Protein AF-A0AAV6X2R1-F1 (afdb_monomer)

Foldseek 3Di:
DPDLVLLLQLLVLLLVVVPPPDPDDDPPPPAFPQQVSLVPTPHNPSSNCQLVVDPCSVVVRHDPLSSSLSSLVSSLVVLCCCLVPVLVVVLVVCVVVVHDPLLNVLSVVLNVLSVVLNVLSVVLNVLSVDPCVPCNSVSSVVSSVSSVVSVVSNVVVPDD

Mean predicted aligned error: 9.94 Å

Structure (mmCIF, N/CA/C/O backbone):
data_AF-A0AAV6X2R1-F1
#
_entry.id   AF-A0AAV6X2R1-F1
#
loop_
_atom_site.group_PDB
_atom_site.id
_atom_si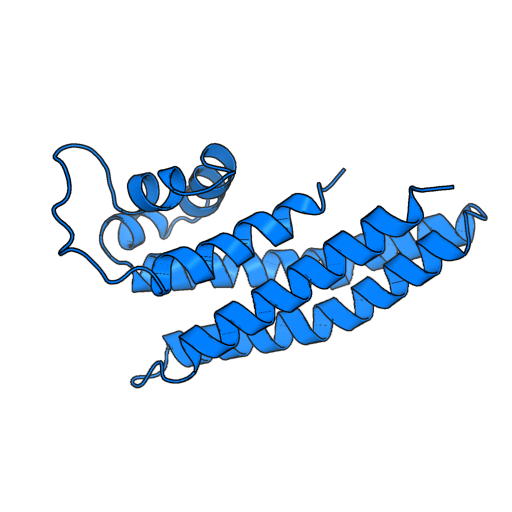te.type_symbol
_atom_site.label_atom_id
_atom_site.label_alt_id
_atom_site.label_comp_id
_atom_site.label_asym_id
_atom_site.label_entity_id
_atom_site.label_seq_id
_atom_site.pdbx_PDB_ins_code
_atom_site.Cartn_x
_atom_site.Cartn_y
_atom_site.Cartn_z
_atom_site.occupancy
_atom_site.B_iso_or_equiv
_atom_site.auth_seq_id
_atom_site.auth_comp_id
_atom_site.auth_asym_id
_atom_site.auth_atom_id
_atom_site.pdbx_PDB_model_num
ATOM 1 N N . MET A 1 1 ? -17.728 4.607 0.182 1.00 31.41 1 MET A N 1
ATOM 2 C CA . MET A 1 1 ? -17.369 3.254 0.659 1.00 31.41 1 MET A CA 1
ATOM 3 C C . MET A 1 1 ? -16.035 2.889 0.038 1.00 31.41 1 MET A C 1
ATOM 5 O O . MET A 1 1 ? -15.993 2.703 -1.172 1.00 31.41 1 MET A O 1
ATOM 9 N N . ILE A 1 2 ? -14.949 2.862 0.817 1.00 38.41 2 ILE A N 1
ATOM 10 C CA . ILE A 1 2 ? -13.686 2.284 0.337 1.00 38.41 2 ILE A CA 1
ATOM 11 C C . ILE A 1 2 ? -13.856 0.768 0.404 1.00 38.41 2 ILE A C 1
ATOM 13 O O . ILE A 1 2 ? -14.244 0.221 1.434 1.00 38.41 2 ILE A O 1
ATOM 17 N N . ASN A 1 3 ? -13.649 0.102 -0.725 1.00 41.62 3 ASN A N 1
ATOM 18 C CA . ASN A 1 3 ? -13.790 -1.340 -0.828 1.00 41.62 3 ASN A CA 1
ATOM 19 C C . ASN A 1 3 ? -12.540 -1.970 -0.195 1.00 41.62 3 ASN A C 1
ATOM 21 O O . ASN A 1 3 ? -11.460 -1.808 -0.741 1.00 41.62 3 ASN A O 1
ATOM 25 N N . PHE A 1 4 ? -12.632 -2.647 0.953 1.00 43.91 4 PHE A N 1
ATOM 26 C CA . PHE A 1 4 ? -11.457 -3.255 1.612 1.00 43.91 4 PHE A CA 1
ATOM 27 C C . PHE A 1 4 ? -10.722 -4.281 0.721 1.00 43.91 4 PHE A C 1
ATOM 29 O O . PHE A 1 4 ? -9.537 -4.530 0.929 1.00 43.91 4 PHE A O 1
ATOM 36 N N . GLY A 1 5 ? -11.369 -4.789 -0.338 1.00 41.75 5 GLY A N 1
ATOM 37 C CA . GLY A 1 5 ? -10.709 -5.555 -1.403 1.00 41.75 5 GLY A CA 1
ATOM 38 C C . GLY A 1 5 ? -9.655 -4.770 -2.205 1.00 41.75 5 GLY A C 1
ATOM 39 O O . GLY A 1 5 ? -8.853 -5.371 -2.902 1.00 41.75 5 GLY A O 1
ATOM 40 N N . PHE A 1 6 ? -9.608 -3.444 -2.082 1.00 51.34 6 PHE A N 1
ATOM 41 C CA . PHE A 1 6 ? -8.692 -2.533 -2.778 1.00 51.34 6 PHE A CA 1
ATOM 42 C C . PHE A 1 6 ? -7.239 -2.650 -2.303 1.00 51.34 6 PHE A C 1
ATOM 44 O O . PHE A 1 6 ? -6.316 -2.693 -3.110 1.00 51.34 6 PHE A O 1
ATOM 51 N N . VAL A 1 7 ? -7.037 -2.742 -0.985 1.00 47.81 7 VAL A N 1
ATOM 52 C CA . VAL A 1 7 ? -5.705 -2.911 -0.379 1.00 47.81 7 VAL A CA 1
ATOM 53 C C . VAL A 1 7 ? -5.182 -4.326 -0.641 1.00 47.81 7 VAL A C 1
ATOM 55 O O . VAL A 1 7 ? -3.999 -4.508 -0.901 1.00 47.81 7 VAL A O 1
ATOM 58 N N . GLN A 1 8 ? -6.084 -5.312 -0.668 1.00 48.59 8 GLN A N 1
ATOM 59 C CA . GLN A 1 8 ? -5.784 -6.694 -1.046 1.00 48.59 8 GLN A CA 1
ATOM 60 C C . GLN A 1 8 ? -5.195 -6.782 -2.456 1.00 48.59 8 GLN A C 1
ATOM 62 O O . GLN A 1 8 ? -4.139 -7.374 -2.644 1.00 48.59 8 GLN A O 1
ATOM 67 N N . LEU A 1 9 ? -5.866 -6.137 -3.414 1.00 51.41 9 LEU A N 1
ATOM 68 C CA . LEU A 1 9 ? -5.556 -6.177 -4.841 1.00 51.41 9 LEU A CA 1
ATOM 69 C C . LEU A 1 9 ? -4.201 -5.545 -5.178 1.00 51.41 9 LEU A C 1
ATOM 71 O O . LEU A 1 9 ? -3.475 -6.065 -6.023 1.00 51.41 9 LEU A O 1
ATOM 75 N N . LEU A 1 10 ? -3.856 -4.436 -4.512 1.00 53.41 10 LEU A N 1
ATOM 76 C CA . LEU A 1 10 ? -2.555 -3.780 -4.685 1.00 53.41 10 LEU A CA 1
ATOM 77 C C . LEU A 1 10 ? -1.409 -4.657 -4.199 1.00 53.41 10 LEU A C 1
ATOM 79 O O . LEU A 1 10 ? -0.350 -4.674 -4.814 1.00 53.41 10 LEU A O 1
ATOM 83 N N . ILE A 1 11 ? -1.612 -5.385 -3.106 1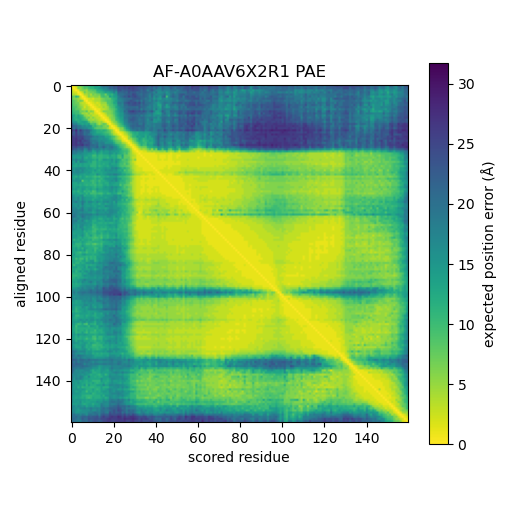.00 52.56 11 ILE A N 1
ATOM 84 C CA . ILE A 1 11 ? -0.523 -6.083 -2.435 1.00 52.56 11 ILE A CA 1
ATOM 85 C C . ILE A 1 11 ? -0.277 -7.467 -3.053 1.00 52.56 11 ILE A C 1
ATOM 87 O O . ILE A 1 11 ? 0.872 -7.795 -3.337 1.00 52.56 11 ILE A O 1
ATOM 91 N N . THR A 1 12 ? -1.330 -8.230 -3.374 1.00 53.53 12 THR A N 1
ATOM 92 C CA . THR A 1 12 ? -1.211 -9.496 -4.134 1.00 53.53 12 THR A CA 1
ATOM 93 C C . THR A 1 12 ? -0.509 -9.290 -5.477 1.00 53.53 12 THR A C 1
ATOM 95 O O . THR A 1 12 ? 0.170 -10.169 -6.003 1.00 53.53 12 THR A O 1
ATOM 98 N N . PHE A 1 13 ? -0.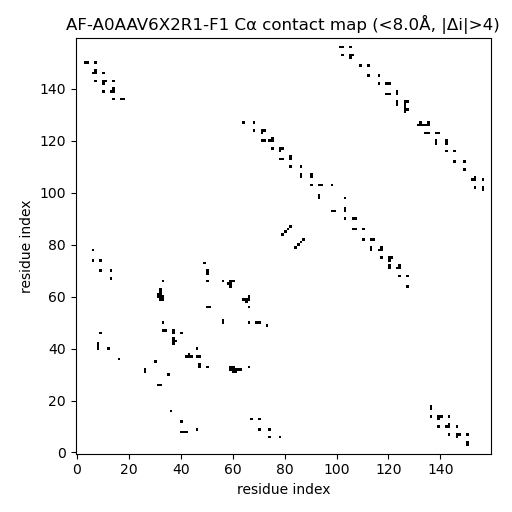662 -8.099 -6.051 1.00 50.69 13 PHE A N 1
ATOM 99 C CA . PHE A 1 13 ? -0.116 -7.767 -7.352 1.00 50.69 13 PHE A CA 1
ATOM 100 C C . PHE A 1 13 ? 1.394 -7.528 -7.355 1.00 50.69 13 PHE A C 1
ATOM 102 O O . PHE A 1 13 ? 2.080 -7.948 -8.295 1.00 50.69 13 PHE A O 1
ATOM 109 N N . ILE A 1 14 ? 1.927 -6.864 -6.327 1.00 53.69 14 ILE A N 1
ATOM 110 C CA . ILE A 1 14 ? 3.355 -6.548 -6.320 1.00 53.69 14 ILE A CA 1
ATOM 111 C C . ILE A 1 14 ? 4.179 -7.796 -5.977 1.00 53.69 14 ILE A C 1
ATOM 113 O O . ILE A 1 14 ? 5.211 -8.031 -6.598 1.00 53.69 14 ILE A O 1
ATOM 117 N N . SER A 1 15 ? 3.652 -8.700 -5.147 1.00 45.91 15 SER A N 1
ATOM 118 C CA . SER A 1 15 ? 4.232 -10.037 -4.982 1.00 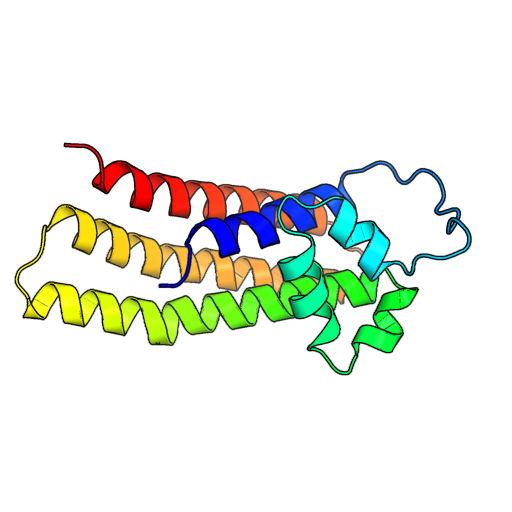45.91 15 SER A CA 1
ATOM 119 C C . SER A 1 15 ? 4.232 -10.833 -6.298 1.00 45.91 15 SER A C 1
ATOM 121 O O . SER A 1 15 ? 5.260 -11.377 -6.696 1.00 45.91 15 SER A O 1
ATOM 123 N N . LEU A 1 16 ? 3.123 -10.870 -7.052 1.00 44.06 16 LEU A N 1
ATOM 124 C CA . LEU A 1 16 ? 3.062 -11.658 -8.297 1.00 44.06 16 LEU A CA 1
ATOM 125 C C . LEU A 1 16 ? 3.978 -11.141 -9.418 1.00 44.06 16 LEU A C 1
ATOM 127 O O . LEU A 1 16 ? 4.470 -11.934 -10.223 1.00 44.06 16 LEU A O 1
ATOM 131 N N . SER A 1 17 ? 4.199 -9.828 -9.497 1.00 47.38 17 SER A N 1
ATOM 132 C CA . SER A 1 17 ? 5.019 -9.216 -10.554 1.00 47.38 17 SER A CA 1
ATOM 133 C C . SER A 1 17 ? 6.527 -9.415 -10.352 1.00 47.38 17 SER A C 1
ATOM 135 O O . SER A 1 17 ? 7.270 -9.384 -11.335 1.00 47.38 17 SER A O 1
ATOM 137 N N . TYR A 1 18 ? 6.965 -9.710 -9.125 1.00 46.16 18 TYR A N 1
ATOM 138 C CA . TYR A 1 18 ? 8.355 -10.045 -8.801 1.00 46.16 18 TYR A CA 1
ATOM 139 C C . TYR A 1 18 ? 8.639 -11.556 -8.766 1.00 46.16 18 TYR A C 1
ATOM 141 O O . TYR A 1 18 ? 9.727 -11.978 -9.156 1.00 46.16 18 TYR A O 1
ATOM 149 N N . PHE A 1 19 ? 7.654 -12.384 -8.395 1.00 40.25 19 PHE A N 1
ATOM 150 C CA . PHE A 1 19 ? 7.823 -13.841 -8.267 1.00 40.25 19 PHE A CA 1
ATOM 151 C C . PHE A 1 19 ? 7.672 -14.644 -9.570 1.00 40.25 19 PHE A C 1
ATOM 153 O O . PHE A 1 19 ? 7.959 -15.846 -9.589 1.00 40.25 19 PHE A O 1
ATOM 160 N N . LEU A 1 20 ? 7.238 -14.034 -10.677 1.00 35.38 20 LEU A N 1
ATOM 161 C CA . LEU A 1 20 ? 7.236 -14.725 -11.966 1.00 35.38 20 LEU A CA 1
ATOM 162 C C . LEU A 1 20 ? 8.672 -14.791 -12.519 1.00 35.38 20 LEU A C 1
ATOM 164 O O . LEU A 1 20 ? 9.266 -13.738 -12.766 1.00 35.38 20 LEU A O 1
ATOM 168 N N . PRO A 1 21 ? 9.238 -15.994 -12.783 1.00 33.88 21 PRO A N 1
ATOM 169 C CA . PRO A 1 21 ? 10.505 -16.109 -13.494 1.00 33.88 21 PRO A CA 1
ATOM 170 C C . PRO A 1 21 ? 10.330 -15.391 -14.825 1.00 33.88 21 PRO A C 1
ATOM 172 O O . PRO A 1 21 ? 9.498 -15.778 -15.651 1.00 33.88 21 PRO A O 1
ATOM 175 N N . SER A 1 22 ? 11.059 -14.293 -14.999 1.00 37.81 22 SER A N 1
ATOM 176 C CA . SER A 1 22 ? 10.894 -13.421 -16.148 1.00 37.81 22 SER A CA 1
ATOM 177 C C . SER A 1 22 ? 11.280 -14.224 -17.385 1.00 37.81 22 SER A C 1
ATOM 179 O O . SER A 1 22 ? 12.458 -14.391 -17.701 1.00 37.81 22 SER A O 1
ATOM 181 N N . LYS A 1 23 ? 10.283 -14.718 -18.128 1.00 40.56 23 LYS A N 1
ATOM 182 C CA . LYS A 1 23 ? 10.481 -14.888 -19.565 1.00 40.56 23 LYS A CA 1
ATOM 183 C C . LYS A 1 23 ? 10.997 -13.534 -20.060 1.00 40.56 23 LYS A C 1
ATOM 185 O O . LYS A 1 23 ? 10.434 -12.516 -19.645 1.00 40.56 23 LYS A O 1
ATOM 190 N N . PRO A 1 24 ? 12.076 -13.494 -20.859 1.00 43.44 24 PRO A N 1
ATOM 191 C CA . PRO A 1 24 ? 12.623 -12.236 -21.339 1.00 43.44 24 PRO A CA 1
ATOM 192 C C . PRO A 1 24 ? 11.484 -11.407 -21.925 1.00 43.44 24 PRO A C 1
ATOM 194 O O . PRO A 1 24 ? 10.710 -11.899 -22.749 1.00 43.44 24 PRO A O 1
ATOM 197 N N . PHE A 1 25 ? 11.350 -10.183 -21.416 1.00 49.69 25 PHE A N 1
ATOM 198 C CA . PHE A 1 25 ? 10.350 -9.228 -21.858 1.00 49.69 25 PHE A CA 1
ATOM 199 C C . PHE A 1 25 ? 10.572 -8.967 -23.345 1.00 49.69 25 PHE A C 1
ATOM 201 O O . PHE A 1 25 ? 11.487 -8.249 -23.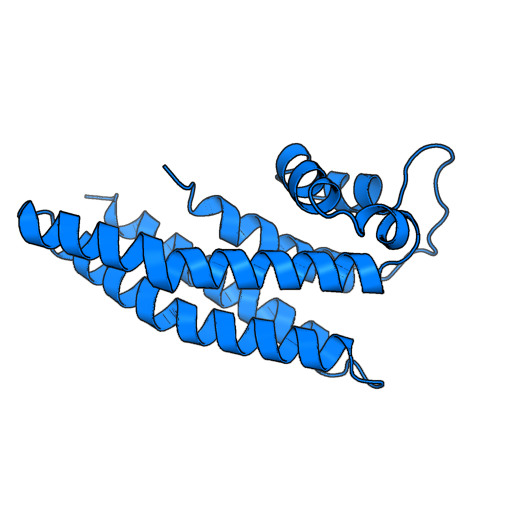742 1.00 49.69 25 PHE A O 1
ATOM 208 N N . ILE A 1 26 ? 9.739 -9.587 -24.172 1.00 45.41 26 ILE A N 1
ATOM 209 C CA . ILE A 1 26 ? 9.525 -9.142 -25.537 1.00 45.41 26 ILE A CA 1
ATOM 210 C C . ILE A 1 26 ? 8.261 -8.305 -25.446 1.00 45.41 26 ILE A C 1
ATOM 212 O O . ILE A 1 26 ? 7.164 -8.861 -25.369 1.00 45.41 26 ILE A O 1
ATOM 216 N N . ALA A 1 27 ? 8.424 -6.979 -25.396 1.00 49.22 27 ALA A N 1
ATOM 217 C CA . ALA A 1 27 ? 7.331 -6.056 -25.669 1.00 49.22 27 ALA A CA 1
ATOM 218 C C . ALA A 1 27 ? 6.620 -6.552 -26.932 1.00 49.22 27 ALA A C 1
ATOM 220 O O . ALA A 1 27 ? 7.179 -6.533 -28.031 1.00 49.22 27 ALA A O 1
ATOM 221 N N . THR A 1 28 ? 5.403 -7.062 -26.769 1.00 51.38 28 THR A N 1
ATOM 222 C CA . THR A 1 28 ? 4.519 -7.288 -27.905 1.00 51.38 28 THR A CA 1
ATOM 223 C C . THR A 1 28 ? 4.227 -5.901 -28.458 1.00 51.38 28 THR A C 1
ATOM 225 O O . THR A 1 28 ? 3.874 -5.006 -27.694 1.00 51.38 28 THR A O 1
ATOM 228 N N . GLN A 1 29 ? 4.483 -5.688 -29.752 1.00 45.84 29 GLN A N 1
ATOM 229 C CA . GLN A 1 29 ? 4.267 -4.405 -30.425 1.00 45.84 29 GLN A CA 1
ATOM 230 C C . GLN A 1 29 ? 2.886 -3.838 -30.043 1.00 45.84 29 GLN A C 1
ATOM 232 O O . GLN A 1 29 ? 1.873 -4.325 -30.536 1.00 45.84 29 GLN A O 1
ATOM 237 N N . GLY A 1 30 ? 2.847 -2.841 -29.152 1.00 58.66 30 GLY A N 1
ATOM 238 C CA . GLY A 1 30 ? 1.620 -2.122 -28.801 1.00 58.66 30 GLY A CA 1
ATOM 239 C C . GLY A 1 30 ? 1.468 -1.714 -27.335 1.00 58.66 30 GLY A C 1
ATOM 240 O O . GLY A 1 30 ? 1.035 -0.592 -27.091 1.00 58.66 30 GLY A O 1
ATOM 241 N N . ASP A 1 31 ? 1.849 -2.559 -26.372 1.00 71.81 31 ASP A N 1
ATOM 242 C CA . ASP A 1 31 ? 1.552 -2.305 -24.952 1.00 71.81 31 ASP A CA 1
ATOM 243 C C . ASP A 1 31 ? 2.797 -1.850 -24.173 1.00 71.81 31 ASP A C 1
ATOM 245 O O . ASP A 1 31 ? 3.854 -2.480 -24.246 1.00 71.81 31 ASP A O 1
ATOM 249 N N . ASP A 1 32 ? 2.671 -0.767 -23.397 1.00 88.62 32 ASP A N 1
ATOM 250 C CA . ASP A 1 32 ? 3.715 -0.363 -22.452 1.00 88.62 32 ASP A CA 1
ATOM 251 C C . ASP A 1 32 ? 3.734 -1.256 -21.196 1.00 88.62 32 ASP A C 1
ATOM 253 O O . ASP A 1 32 ? 2.810 -2.038 -20.938 1.00 88.62 32 ASP A O 1
ATOM 257 N N . LEU A 1 33 ? 4.819 -1.172 -20.416 1.00 88.56 33 LEU A N 1
ATOM 258 C CA . LEU A 1 33 ? 5.029 -2.037 -19.252 1.00 88.56 33 LEU A CA 1
ATOM 259 C C . LEU A 1 33 ? 3.881 -1.936 -18.239 1.00 88.56 33 LEU A C 1
ATOM 261 O O . LEU A 1 33 ? 3.459 -2.955 -17.701 1.00 88.56 33 LEU A O 1
ATOM 265 N N . ILE A 1 34 ? 3.350 -0.731 -18.017 1.00 89.75 34 ILE A N 1
ATOM 266 C CA . ILE A 1 34 ? 2.248 -0.480 -17.080 1.00 89.75 34 ILE A CA 1
ATOM 267 C C . ILE A 1 34 ? 1.007 -1.247 -17.528 1.00 89.75 34 ILE A C 1
ATOM 269 O O . ILE A 1 34 ? 0.421 -1.994 -16.746 1.00 89.75 34 ILE A O 1
ATOM 273 N N . THR A 1 35 ? 0.637 -1.109 -18.801 1.00 91.88 35 THR A N 1
ATOM 274 C CA . THR A 1 35 ? -0.514 -1.803 -19.386 1.00 91.88 35 THR A CA 1
ATOM 275 C C . THR A 1 35 ? -0.365 -3.316 -19.257 1.00 91.88 35 THR A C 1
ATOM 277 O O . THR A 1 35 ? -1.306 -3.999 -18.849 1.00 91.88 35 THR A O 1
ATOM 280 N N . HIS A 1 36 ? 0.821 -3.846 -19.563 1.00 87.69 36 HIS A N 1
ATOM 281 C CA . HIS A 1 36 ? 1.099 -5.275 -19.458 1.00 87.69 36 HIS A CA 1
ATOM 282 C C . HIS A 1 36 ? 0.973 -5.782 -18.018 1.00 87.69 36 HIS A C 1
ATOM 284 O O . HIS A 1 36 ? 0.292 -6.775 -17.761 1.00 87.69 36 HIS A O 1
ATOM 290 N N . VAL A 1 37 ? 1.603 -5.086 -17.074 1.00 87.06 37 VAL A N 1
ATOM 291 C CA . VAL A 1 37 ? 1.599 -5.445 -15.655 1.00 87.06 37 VAL A CA 1
ATOM 292 C C . VAL A 1 37 ? 0.161 -5.368 -15.128 1.00 87.06 37 VAL A C 1
ATOM 294 O O . VAL A 1 37 ? -0.350 -6.364 -14.621 1.00 87.06 37 VAL A O 1
ATOM 297 N N . CYS A 1 38 ? -0.572 -4.283 -15.389 1.00 87.69 38 CYS A N 1
ATOM 298 C CA . CYS A 1 38 ? -1.960 -4.138 -14.945 1.00 87.69 38 CYS A CA 1
ATOM 299 C C . CYS A 1 38 ? -2.932 -5.162 -15.556 1.00 87.69 38 CYS A C 1
ATOM 301 O O . CYS A 1 38 ? -3.900 -5.536 -14.893 1.00 87.69 38 CYS A O 1
ATOM 303 N N . LYS A 1 39 ? -2.715 -5.649 -16.789 1.00 90.06 39 LYS A N 1
ATOM 304 C CA . LYS A 1 39 ? -3.566 -6.698 -17.400 1.00 90.06 39 LYS A CA 1
ATOM 305 C C . LYS A 1 39 ? -3.497 -8.031 -16.653 1.00 90.06 39 LYS A C 1
ATOM 307 O O . LYS A 1 39 ? -4.432 -8.818 -16.745 1.00 90.06 39 LYS A O 1
ATOM 312 N N . ASN A 1 40 ? -2.420 -8.266 -15.906 1.00 83.69 40 ASN A N 1
ATOM 313 C CA . ASN A 1 40 ? -2.236 -9.458 -15.082 1.00 83.69 40 ASN A CA 1
ATOM 314 C C . ASN A 1 40 ? -2.765 -9.272 -13.644 1.00 83.69 40 ASN A C 1
ATOM 316 O O . ASN A 1 40 ? -2.397 -10.030 -12.751 1.00 83.69 40 ASN A O 1
ATOM 320 N N . THR A 1 41 ? -3.624 -8.271 -13.411 1.00 73.56 41 THR A N 1
ATOM 321 C CA . THR A 1 41 ? -4.308 -8.047 -12.125 1.00 73.56 41 THR A CA 1
ATOM 322 C C . THR A 1 41 ? -5.775 -8.415 -12.186 1.00 73.56 41 THR A C 1
ATOM 324 O O . THR A 1 41 ? -6.404 -8.332 -13.238 1.00 73.56 41 THR A O 1
ATOM 327 N N . GLU A 1 42 ? -6.368 -8.676 -11.021 1.00 80.56 42 GLU A N 1
ATOM 328 C CA . GLU A 1 42 ? -7.828 -8.747 -10.876 1.00 80.56 42 GLU A CA 1
ATOM 329 C C . GLU A 1 42 ? -8.511 -7.364 -11.019 1.00 80.56 42 GLU A C 1
ATOM 331 O O . GLU A 1 42 ? -9.735 -7.266 -10.992 1.00 80.56 42 GLU A O 1
ATOM 336 N N . GLY A 1 43 ? -7.743 -6.278 -11.183 1.00 77.94 43 GLY A N 1
ATOM 337 C CA . GLY A 1 43 ? -8.213 -4.896 -11.115 1.00 77.94 43 GLY A CA 1
ATOM 338 C C . GLY A 1 43 ? -7.534 -3.992 -12.138 1.00 77.94 43 GLY A C 1
ATOM 339 O O . GLY A 1 43 ? -6.960 -2.974 -11.758 1.00 77.94 43 GLY A O 1
ATOM 340 N N . PHE A 1 44 ? -7.619 -4.345 -13.428 1.00 86.25 44 PHE A N 1
ATOM 341 C CA . PHE A 1 44 ? -6.929 -3.632 -14.514 1.00 86.25 44 PHE A CA 1
ATOM 342 C C . PHE A 1 44 ? -7.142 -2.115 -14.474 1.00 86.25 44 PHE A C 1
ATOM 344 O O . PHE A 1 44 ? -6.169 -1.373 -14.398 1.00 86.25 44 PHE A O 1
ATOM 351 N N . VAL A 1 45 ? -8.404 -1.663 -14.498 1.00 89.25 45 VAL A N 1
ATOM 352 C CA . VAL A 1 45 ? -8.755 -0.229 -14.531 1.00 89.25 45 VAL A CA 1
ATOM 353 C C . VAL A 1 45 ? -8.146 0.490 -13.338 1.00 89.25 45 VAL A C 1
ATOM 355 O O . VAL A 1 45 ? -7.518 1.532 -13.477 1.00 89.25 45 VAL A O 1
ATOM 358 N N . PHE A 1 46 ? -8.271 -0.119 -12.164 1.00 82.06 46 PHE A N 1
ATOM 359 C CA . PHE A 1 46 ? -7.768 0.457 -10.937 1.00 82.06 46 PHE A CA 1
ATOM 360 C C . PHE A 1 46 ? -6.233 0.547 -10.919 1.00 82.06 46 PHE A C 1
ATOM 362 O O . PHE A 1 46 ? -5.694 1.613 -10.622 1.00 82.06 46 PHE A O 1
ATOM 369 N N . CYS A 1 47 ? -5.528 -0.531 -11.271 1.00 86.25 47 CYS A N 1
ATOM 370 C CA . CYS A 1 47 ? -4.070 -0.532 -11.395 1.00 86.25 47 CYS A CA 1
ATOM 371 C C . CYS A 1 47 ? -3.604 0.540 -12.384 1.00 86.25 47 CYS A C 1
ATOM 373 O O . CYS A 1 47 ? -2.743 1.361 -12.069 1.00 86.25 47 CYS A O 1
ATOM 375 N N . HIS A 1 48 ? -4.226 0.559 -13.561 1.00 91.56 48 HIS A N 1
ATOM 376 C CA . HIS A 1 48 ? -3.882 1.459 -14.645 1.00 91.56 48 HIS A CA 1
ATOM 377 C C . HIS A 1 48 ? -4.060 2.920 -14.209 1.00 91.56 48 HIS A C 1
ATOM 379 O O . HIS A 1 48 ? -3.094 3.682 -14.196 1.00 91.56 48 HIS A O 1
ATOM 385 N N . ASP A 1 49 ? -5.250 3.301 -13.745 1.00 90.88 49 ASP A N 1
ATOM 386 C CA . ASP A 1 49 ? -5.547 4.677 -13.331 1.00 90.88 49 ASP A CA 1
ATOM 387 C C . ASP A 1 49 ? -4.691 5.118 -12.135 1.00 90.88 49 ASP A C 1
ATOM 389 O O . ASP A 1 49 ? -4.207 6.253 -12.077 1.00 90.88 49 ASP A O 1
ATOM 393 N N . THR A 1 50 ? -4.431 4.201 -11.200 1.00 86.75 50 THR A N 1
ATOM 394 C CA . THR A 1 50 ? -3.565 4.466 -10.047 1.00 86.75 50 THR A CA 1
ATOM 395 C C . THR A 1 50 ? -2.159 4.825 -10.491 1.00 86.75 50 THR A C 1
ATOM 397 O O . THR A 1 50 ? -1.632 5.835 -10.025 1.00 86.75 50 THR A O 1
ATOM 400 N N . ILE A 1 51 ? -1.559 4.068 -11.411 1.00 90.12 51 ILE A N 1
ATOM 401 C CA . ILE A 1 51 ? -0.206 4.353 -11.895 1.00 90.12 51 ILE A CA 1
ATOM 402 C C . ILE A 1 51 ? -0.186 5.613 -12.770 1.00 90.12 51 ILE A C 1
ATOM 404 O O . ILE A 1 51 ? 0.625 6.501 -12.512 1.00 90.12 51 ILE A O 1
ATOM 408 N N . TYR A 1 52 ? -1.099 5.754 -13.739 1.00 92.12 52 TYR A N 1
ATOM 409 C CA . TYR A 1 52 ? -1.116 6.911 -14.651 1.00 92.12 52 TYR A CA 1
ATOM 410 C C . TYR A 1 52 ? -1.533 8.234 -14.000 1.00 92.12 52 TYR A C 1
ATOM 412 O O . TYR A 1 52 ? -1.269 9.290 -14.571 1.00 92.12 52 TYR A O 1
ATOM 420 N N . SER A 1 53 ? -2.137 8.210 -12.808 1.00 91.31 53 SER A N 1
ATOM 421 C CA . SER A 1 53 ? -2.377 9.434 -12.029 1.00 91.31 53 SER A CA 1
ATOM 422 C C . SER A 1 53 ? -1.092 10.080 -11.492 1.00 91.31 53 SER A C 1
ATOM 424 O O . SER A 1 53 ? -1.121 11.228 -11.054 1.00 91.31 53 SER A O 1
ATOM 426 N N . ASP A 1 54 ? 0.037 9.366 -11.499 1.00 87.94 54 ASP A N 1
ATOM 427 C CA . ASP A 1 54 ? 1.342 9.927 -11.156 1.00 87.94 54 ASP A CA 1
ATOM 428 C C . ASP A 1 54 ? 2.012 10.536 -12.392 1.00 87.94 54 ASP A C 1
ATOM 430 O O . ASP A 1 54 ? 2.142 9.897 -13.438 1.00 87.94 54 ASP A O 1
ATOM 434 N N . THR A 1 55 ? 2.517 11.760 -12.266 1.00 90.62 55 THR A N 1
ATOM 435 C CA . THR A 1 55 ? 3.210 12.449 -13.365 1.00 90.62 55 THR A CA 1
ATOM 436 C C . THR A 1 55 ? 4.490 11.731 -13.802 1.00 90.62 55 THR A C 1
ATOM 438 O O . THR A 1 55 ? 4.935 11.902 -14.938 1.00 90.62 55 THR A O 1
ATOM 441 N N . ARG A 1 56 ? 5.064 10.877 -12.944 1.00 88.62 56 ARG A N 1
ATOM 442 C CA . ARG A 1 56 ? 6.243 10.049 -13.238 1.00 88.62 56 ARG A CA 1
ATOM 443 C C . ARG A 1 56 ? 5.919 8.788 -14.040 1.00 88.62 56 ARG A C 1
ATOM 445 O O . ARG A 1 56 ? 6.849 8.106 -14.465 1.00 88.62 56 ARG A O 1
ATOM 452 N N . ALA A 1 57 ? 4.644 8.494 -14.318 1.00 89.06 57 ALA A N 1
ATOM 453 C CA . ALA A 1 57 ? 4.235 7.298 -15.060 1.00 89.06 57 ALA A CA 1
ATOM 454 C C . ALA A 1 57 ? 4.916 7.167 -16.429 1.00 89.06 57 ALA A C 1
ATOM 456 O O . ALA A 1 57 ? 5.109 6.057 -16.912 1.00 89.06 57 ALA A O 1
ATOM 457 N N . ILE A 1 58 ? 5.334 8.279 -17.045 1.00 89.50 58 ILE A N 1
ATOM 458 C CA . ILE A 1 58 ? 6.099 8.259 -18.297 1.00 89.50 58 ILE A CA 1
ATOM 459 C C . ILE A 1 58 ? 7.405 7.455 -18.191 1.00 89.50 58 ILE A C 1
ATOM 461 O O . ILE A 1 58 ? 7.751 6.751 -19.135 1.00 89.50 58 ILE A O 1
ATOM 465 N N . TYR A 1 59 ? 8.085 7.499 -17.042 1.00 86.25 59 TYR A N 1
ATOM 466 C CA . TYR A 1 59 ? 9.339 6.778 -16.805 1.00 86.25 59 TYR A CA 1
ATOM 467 C C . TYR A 1 59 ? 9.098 5.291 -16.498 1.00 86.25 59 TYR A C 1
ATOM 469 O O . TYR A 1 59 ? 9.869 4.429 -16.912 1.00 86.25 59 TYR A O 1
ATOM 477 N N . ALA A 1 60 ? 7.976 4.974 -15.847 1.00 83.50 60 ALA A N 1
ATOM 478 C CA . ALA A 1 60 ? 7.578 3.606 -15.512 1.00 83.50 60 ALA A CA 1
ATOM 479 C C . ALA A 1 60 ? 7.109 2.771 -16.721 1.00 83.50 60 ALA A C 1
ATOM 481 O O . ALA A 1 60 ? 6.941 1.559 -16.608 1.00 83.50 60 ALA A O 1
ATOM 482 N N . ARG A 1 61 ? 6.918 3.383 -17.899 1.00 84.56 61 ARG A N 1
ATOM 483 C CA . ARG A 1 61 ? 6.507 2.670 -19.127 1.00 84.56 61 ARG A CA 1
ATOM 484 C C . ARG A 1 61 ? 7.528 1.650 -19.618 1.00 84.56 61 ARG A C 1
ATOM 486 O O . ARG A 1 61 ? 7.157 0.743 -20.361 1.00 84.56 61 ARG A O 1
ATOM 493 N N . THR A 1 62 ? 8.792 1.815 -19.240 1.00 79.62 62 THR A N 1
ATOM 494 C CA . THR A 1 62 ? 9.903 0.963 -19.689 1.00 79.62 62 THR A CA 1
ATOM 495 C C . THR A 1 62 ? 10.751 0.419 -18.546 1.00 79.62 62 THR A C 1
ATOM 497 O O . THR A 1 62 ? 11.602 -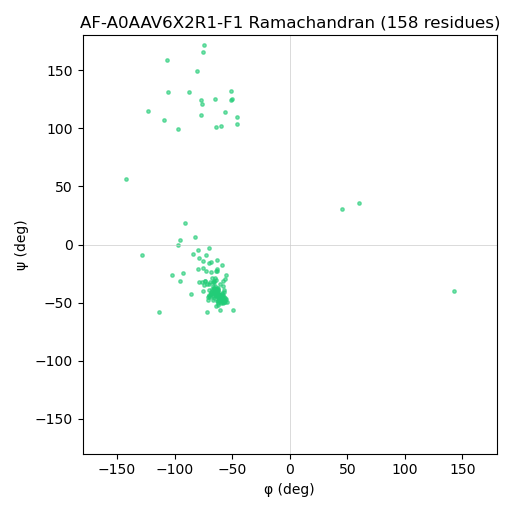0.431 -18.794 1.00 79.62 62 THR A O 1
ATOM 500 N N . ASP A 1 63 ? 10.539 0.886 -17.314 1.00 82.62 63 ASP A N 1
ATOM 501 C CA . ASP A 1 63 ? 11.355 0.515 -16.161 1.00 82.62 63 ASP A CA 1
ATOM 502 C C . ASP A 1 63 ? 10.501 -0.093 -15.043 1.00 82.62 63 ASP A C 1
ATOM 504 O O . ASP A 1 63 ? 9.656 0.565 -14.430 1.00 82.62 63 ASP A O 1
ATOM 508 N N . ARG A 1 64 ? 10.761 -1.374 -14.774 1.00 83.06 64 ARG A N 1
ATOM 509 C CA . ARG A 1 64 ? 10.093 -2.156 -13.730 1.00 83.06 64 ARG A CA 1
ATOM 510 C C . ARG A 1 64 ? 10.403 -1.663 -12.318 1.00 83.06 64 ARG A C 1
ATOM 512 O O . ARG A 1 64 ? 9.533 -1.758 -11.461 1.00 83.06 64 ARG A O 1
ATOM 519 N N . PHE A 1 65 ? 11.600 -1.128 -12.080 1.00 80.62 65 PHE A N 1
ATOM 520 C CA . PHE A 1 65 ? 11.988 -0.617 -10.767 1.00 80.62 65 PHE A CA 1
ATOM 521 C C . PHE A 1 65 ? 11.228 0.667 -10.455 1.00 80.62 65 PHE A C 1
ATOM 523 O O . PHE A 1 65 ? 10.640 0.788 -9.383 1.00 80.62 65 PHE A O 1
ATOM 530 N N . ILE A 1 66 ? 11.147 1.583 -11.426 1.00 85.06 66 ILE A N 1
ATOM 531 C CA . ILE A 1 66 ? 10.356 2.812 -11.280 1.00 85.06 66 ILE A CA 1
ATOM 532 C C . ILE A 1 66 ? 8.877 2.469 -11.074 1.00 85.06 66 ILE A C 1
ATOM 534 O O . ILE A 1 66 ? 8.232 3.040 -10.194 1.00 85.06 66 ILE A O 1
ATOM 538 N N . LEU A 1 67 ? 8.341 1.513 -11.842 1.00 86.56 67 LEU A N 1
ATOM 539 C CA . LEU A 1 67 ? 6.958 1.060 -11.689 1.00 86.56 67 LEU A CA 1
ATOM 540 C C . LEU A 1 67 ? 6.680 0.519 -10.280 1.00 86.56 67 LEU A C 1
ATOM 542 O O . LEU A 1 67 ? 5.682 0.896 -9.665 1.00 86.56 67 LEU A O 1
ATOM 546 N N . ALA A 1 68 ? 7.560 -0.328 -9.753 1.00 84.50 68 ALA A N 1
ATOM 547 C CA . ALA A 1 68 ? 7.397 -0.887 -8.419 1.00 84.50 68 ALA A CA 1
ATOM 548 C C . ALA A 1 68 ? 7.519 0.165 -7.317 1.00 84.50 68 ALA A C 1
ATOM 550 O O . ALA A 1 68 ? 6.663 0.220 -6.436 1.00 84.50 68 ALA A O 1
ATOM 551 N N . TYR A 1 69 ? 8.516 1.050 -7.405 1.00 85.88 69 TYR A N 1
ATOM 552 C CA . TYR A 1 69 ? 8.671 2.166 -6.474 1.00 85.88 69 TYR A CA 1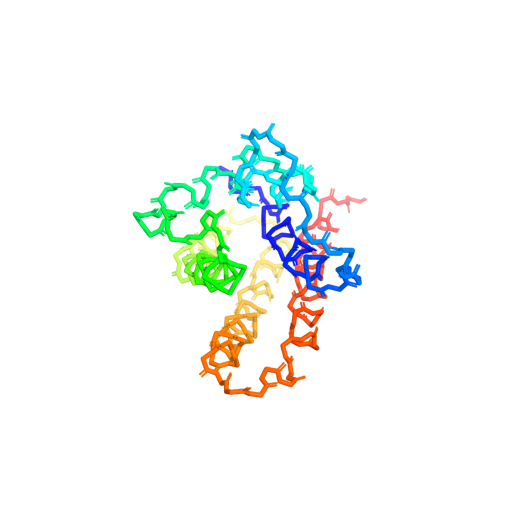
ATOM 553 C C . TYR A 1 69 ? 7.396 3.014 -6.422 1.00 85.88 69 TYR A C 1
ATOM 555 O O . TYR A 1 69 ? 6.865 3.302 -5.350 1.00 85.88 69 TYR A O 1
ATOM 563 N N . MET A 1 70 ? 6.838 3.353 -7.589 1.00 87.81 70 MET A N 1
ATOM 564 C CA . MET A 1 70 ? 5.577 4.088 -7.682 1.00 87.81 70 MET A CA 1
ATOM 565 C C . MET A 1 70 ? 4.402 3.320 -7.062 1.00 87.81 70 MET A C 1
ATOM 567 O O . MET A 1 70 ? 3.595 3.917 -6.345 1.00 87.81 70 MET A O 1
ATOM 571 N N . ALA A 1 71 ? 4.299 2.015 -7.321 1.00 87.38 71 ALA A N 1
ATOM 572 C CA . ALA A 1 71 ? 3.232 1.177 -6.784 1.00 87.38 71 ALA A CA 1
ATOM 573 C C . ALA A 1 71 ? 3.275 1.108 -5.249 1.00 87.38 71 ALA A C 1
ATOM 575 O O . ALA A 1 71 ? 2.253 1.340 -4.593 1.00 87.38 71 ALA A O 1
ATOM 576 N N . PHE A 1 72 ? 4.447 0.867 -4.654 1.00 85.81 72 PHE A N 1
ATOM 577 C CA . PHE A 1 72 ? 4.573 0.831 -3.195 1.00 85.81 72 PHE A CA 1
ATOM 578 C C . PHE A 1 72 ? 4.424 2.190 -2.551 1.00 85.81 72 PHE A C 1
ATOM 580 O O . PHE A 1 72 ? 3.767 2.284 -1.520 1.00 85.81 72 PHE A O 1
ATOM 587 N N . GLN A 1 73 ? 4.958 3.247 -3.160 1.00 89.88 73 GLN A N 1
ATOM 588 C CA . GLN A 1 73 ? 4.801 4.593 -2.625 1.00 89.88 73 GLN A CA 1
ATOM 589 C C . GLN A 1 73 ? 3.323 4.992 -2.574 1.00 89.88 73 GLN A C 1
ATOM 591 O O . GLN A 1 73 ? 2.855 5.519 -1.566 1.00 89.88 73 GLN A O 1
ATOM 596 N N . LYS A 1 74 ? 2.554 4.691 -3.629 1.00 88.69 74 LYS A N 1
ATOM 597 C CA . LYS A 1 74 ? 1.101 4.905 -3.614 1.00 88.69 74 LYS A CA 1
ATOM 598 C C . LYS A 1 74 ? 0.415 4.047 -2.562 1.00 88.69 74 LYS A C 1
ATOM 600 O O . LYS A 1 74 ? -0.431 4.561 -1.838 1.00 88.69 74 LYS A O 1
ATOM 605 N N . THR A 1 75 ? 0.792 2.775 -2.457 1.00 85.50 75 THR A N 1
ATOM 606 C CA . THR A 1 75 ? 0.230 1.864 -1.451 1.00 85.50 75 THR A CA 1
ATOM 607 C C . THR A 1 75 ? 0.473 2.391 -0.037 1.00 85.50 75 THR A C 1
ATOM 609 O O . THR A 1 75 ? -0.478 2.465 0.733 1.00 85.50 75 THR A O 1
ATOM 612 N N . LEU A 1 76 ? 1.693 2.843 0.269 1.00 88.69 76 LEU A N 1
ATOM 613 C CA . LEU A 1 76 ? 2.059 3.439 1.554 1.00 88.69 76 LEU A CA 1
ATOM 614 C C . LEU A 1 76 ? 1.250 4.706 1.856 1.00 88.69 76 LEU A C 1
ATOM 616 O O . LEU A 1 76 ? 0.726 4.859 2.955 1.00 88.69 76 LEU A O 1
ATOM 620 N N . ASN A 1 77 ? 1.102 5.605 0.882 1.00 89.81 77 ASN A N 1
ATOM 621 C CA . ASN A 1 77 ? 0.301 6.815 1.071 1.00 89.81 77 ASN A CA 1
ATOM 622 C C . ASN A 1 77 ? -1.166 6.471 1.367 1.00 89.81 77 ASN A C 1
ATOM 624 O O . ASN A 1 77 ? -1.752 7.009 2.302 1.00 89.81 77 ASN A O 1
ATOM 628 N N . TYR A 1 78 ? -1.745 5.518 0.629 1.00 86.69 78 TYR A N 1
ATOM 629 C CA . TYR A 1 78 ? -3.110 5.059 0.887 1.00 86.69 78 TYR A CA 1
ATOM 630 C C . TYR A 1 78 ? -3.263 4.408 2.261 1.00 86.69 78 TYR A C 1
ATOM 632 O O . TYR A 1 78 ? -4.265 4.630 2.937 1.00 86.69 78 TYR A O 1
ATOM 640 N N . THR A 1 79 ? -2.305 3.585 2.682 1.00 86.12 79 THR A N 1
ATOM 641 C CA . THR A 1 79 ? -2.375 2.897 3.974 1.00 86.12 79 THR A CA 1
ATOM 642 C C . THR A 1 79 ? -2.201 3.876 5.138 1.00 86.12 79 THR A C 1
ATOM 644 O O . THR A 1 79 ? -2.874 3.719 6.157 1.00 86.12 79 THR A O 1
ATOM 647 N N . ILE A 1 80 ? -1.388 4.925 4.971 1.00 90.62 80 ILE A N 1
ATOM 648 C CA . ILE A 1 80 ? -1.305 6.065 5.897 1.00 90.62 80 ILE A CA 1
ATOM 649 C C . ILE A 1 80 ? -2.646 6.803 5.964 1.00 90.62 80 ILE A C 1
ATOM 651 O O . ILE A 1 80 ? -3.190 6.942 7.055 1.00 90.62 80 ILE A O 1
ATOM 655 N N . ASP A 1 81 ? -3.236 7.192 4.830 1.00 88.44 81 ASP A N 1
ATOM 656 C CA . ASP A 1 81 ? -4.526 7.899 4.808 1.00 88.44 81 ASP A CA 1
ATOM 657 C C . ASP A 1 81 ? -5.646 7.075 5.464 1.00 88.44 81 ASP A C 1
ATOM 659 O O . ASP A 1 81 ? -6.460 7.594 6.237 1.00 88.44 81 ASP A O 1
ATOM 663 N N . ILE A 1 82 ? -5.684 5.764 5.200 1.00 85.69 82 ILE A N 1
ATOM 664 C CA . ILE A 1 82 ? -6.657 4.864 5.827 1.00 85.69 82 ILE A CA 1
ATOM 665 C C . ILE A 1 82 ? -6.468 4.847 7.344 1.00 85.69 82 ILE A C 1
ATOM 667 O O . ILE A 1 82 ? -7.448 4.935 8.088 1.00 85.69 82 ILE A O 1
ATOM 671 N N . LYS A 1 83 ? -5.225 4.721 7.805 1.00 90.19 83 LYS A N 1
ATOM 672 C CA . LYS A 1 83 ? -4.898 4.626 9.226 1.00 90.19 83 LYS A CA 1
ATOM 673 C C . LYS A 1 83 ? -5.136 5.943 9.964 1.00 90.19 83 LYS A C 1
ATOM 675 O O . LYS A 1 83 ? -5.708 5.925 11.048 1.00 90.19 83 LYS A O 1
ATOM 680 N N . ASP A 1 84 ? -4.709 7.063 9.401 1.00 92.50 84 ASP A N 1
ATOM 681 C CA . ASP A 1 84 ? -4.636 8.331 10.129 1.00 92.50 84 ASP A CA 1
ATOM 682 C C . ASP A 1 84 ? -5.907 9.174 9.959 1.00 92.50 84 ASP A C 1
ATOM 684 O O . ASP A 1 84 ? -6.239 9.975 10.834 1.00 92.50 84 ASP A O 1
ATOM 688 N N . VAL A 1 85 ? -6.658 8.968 8.871 1.00 90.88 85 VAL A N 1
ATOM 689 C CA . VAL A 1 85 ? -7.874 9.739 8.570 1.00 90.88 85 VAL A CA 1
ATOM 690 C C . VAL A 1 85 ? -9.119 8.862 8.644 1.00 90.88 85 VAL A C 1
ATOM 692 O O . VAL A 1 85 ? -10.033 9.139 9.425 1.00 90.88 85 VAL A O 1
ATOM 695 N N . TYR A 1 86 ? -9.173 7.793 7.847 1.00 86.06 86 TYR A N 1
ATOM 696 C CA . TYR A 1 86 ? -10.413 7.038 7.659 1.00 86.06 86 TYR A CA 1
ATOM 697 C C . TYR A 1 86 ? -10.806 6.224 8.897 1.00 86.06 86 TYR A C 1
ATOM 699 O O . TYR A 1 86 ? -11.887 6.436 9.450 1.00 86.06 86 TYR A O 1
ATOM 707 N N . LEU A 1 87 ? -9.939 5.323 9.369 1.00 87.44 87 LEU A N 1
ATOM 708 C CA . LEU A 1 87 ? -10.245 4.431 10.491 1.00 87.44 87 LEU A CA 1
ATOM 709 C C . LEU A 1 87 ? -10.594 5.188 11.783 1.00 87.44 87 LEU A C 1
ATOM 711 O O . LEU A 1 87 ? -11.594 4.823 12.399 1.00 87.44 87 LEU A O 1
ATOM 715 N N . PRO A 1 88 ? -9.879 6.254 12.194 1.00 92.69 88 PRO A N 1
ATOM 716 C CA . PRO A 1 88 ? -10.241 7.014 13.386 1.00 92.69 88 PRO A CA 1
ATOM 717 C C . PRO A 1 88 ? -11.623 7.661 13.264 1.00 92.69 88 PRO A C 1
ATOM 719 O O . PRO A 1 88 ? -12.393 7.656 14.229 1.00 92.69 88 PRO A O 1
ATOM 722 N N . SER A 1 89 ? -11.963 8.176 12.076 1.00 89.62 89 SER A N 1
ATOM 723 C CA . SER A 1 89 ? -13.282 8.761 11.816 1.00 89.62 89 SER A CA 1
ATOM 724 C C . SER A 1 89 ? -14.401 7.715 11.886 1.00 89.62 89 SER A C 1
ATOM 726 O O . SER A 1 89 ? -15.433 7.959 12.516 1.00 89.62 89 SER A O 1
ATOM 728 N N . GLU A 1 90 ? -14.166 6.521 11.336 1.00 88.00 90 GLU A N 1
ATOM 729 C CA . GLU A 1 90 ? -15.135 5.426 11.339 1.00 88.00 90 GLU A CA 1
ATOM 730 C C . GLU A 1 90 ? -15.312 4.852 12.752 1.00 88.00 90 GLU A C 1
ATOM 732 O O . GLU A 1 90 ? -16.437 4.700 13.222 1.00 88.00 90 GLU A O 1
ATOM 737 N N . ILE A 1 91 ? -14.216 4.627 13.485 1.00 91.19 91 ILE A N 1
ATOM 738 C CA . ILE A 1 91 ? -14.229 4.185 14.890 1.00 91.19 91 ILE A CA 1
ATOM 739 C C . ILE A 1 91 ? -15.028 5.166 15.753 1.00 91.19 91 ILE A C 1
ATOM 741 O O . ILE A 1 91 ? -15.862 4.742 16.556 1.00 91.19 91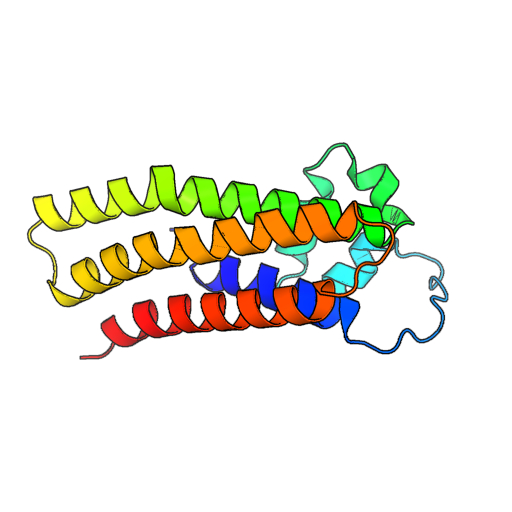 ILE A O 1
ATOM 745 N N . LYS A 1 92 ? -14.804 6.475 15.583 1.00 93.19 92 LYS A N 1
ATOM 746 C CA . LYS A 1 92 ? -15.562 7.508 16.299 1.00 93.19 92 LYS A CA 1
ATOM 747 C C . LYS A 1 92 ? -17.053 7.427 15.966 1.00 93.19 92 LYS A C 1
ATOM 749 O O . LYS A 1 92 ? -17.871 7.357 16.877 1.00 93.19 92 LYS A O 1
ATOM 754 N N . SER A 1 93 ? -17.396 7.351 14.681 1.00 89.31 93 SER A N 1
ATOM 755 C CA . SER A 1 93 ? -18.782 7.196 14.225 1.00 89.31 93 SER A CA 1
ATOM 756 C C . SER A 1 93 ? -19.455 5.949 14.816 1.00 89.31 93 SER A C 1
ATOM 758 O O . SER A 1 93 ? -20.608 6.007 15.243 1.00 89.31 93 SER A O 1
ATOM 760 N N . PHE A 1 94 ? -18.745 4.821 14.907 1.00 89.69 94 PHE A N 1
ATOM 761 C CA . PHE A 1 94 ? -19.262 3.597 15.525 1.00 89.69 94 PHE A CA 1
ATOM 762 C C . PHE A 1 94 ? -19.523 3.756 17.027 1.00 89.69 94 PHE A C 1
ATOM 764 O O . PHE A 1 94 ? -20.562 3.293 17.507 1.00 89.69 94 PHE A O 1
ATOM 771 N N . LYS A 1 95 ? -18.619 4.433 17.749 1.00 90.94 95 LYS A N 1
ATOM 772 C CA . LYS A 1 95 ? -18.770 4.735 19.183 1.00 90.94 95 LYS A CA 1
ATOM 773 C C . LYS A 1 95 ? -19.966 5.652 19.442 1.00 90.94 95 LYS A C 1
ATOM 775 O O . LYS A 1 95 ? -20.765 5.358 20.326 1.00 90.94 95 LYS A O 1
ATOM 780 N N . ASP A 1 96 ? -20.127 6.697 18.633 1.00 92.56 96 ASP A N 1
ATOM 781 C CA . ASP A 1 96 ? -21.199 7.687 18.794 1.00 92.56 96 ASP A CA 1
ATOM 782 C C . ASP A 1 96 ? -22.591 7.099 18.485 1.00 92.56 96 ASP A C 1
ATOM 784 O O . ASP A 1 96 ? -23.582 7.480 19.105 1.00 92.56 96 ASP A O 1
ATOM 788 N N . ASN A 1 97 ? -22.674 6.139 17.556 1.00 89.81 97 ASN A N 1
ATOM 789 C CA . ASN A 1 97 ? -23.938 5.544 17.108 1.00 89.81 97 ASN A CA 1
ATOM 790 C C . ASN A 1 97 ? -24.315 4.230 17.822 1.00 89.81 97 ASN A C 1
ATOM 792 O O . ASN A 1 97 ? -25.306 3.607 17.443 1.00 89.81 97 ASN A O 1
ATOM 796 N N . GLY A 1 98 ? -23.536 3.777 18.814 1.00 79.81 98 GLY A N 1
ATOM 797 C CA . GLY A 1 98 ? -23.836 2.556 19.578 1.00 79.81 98 GLY A CA 1
ATOM 798 C C . GLY A 1 98 ? -23.903 1.284 18.723 1.00 79.81 98 GLY A C 1
ATOM 799 O O . GLY A 1 98 ? -24.748 0.421 18.961 1.00 79.81 98 GLY A O 1
ATOM 800 N N . ARG A 1 99 ? -23.056 1.191 17.689 1.00 80.25 99 ARG A N 1
ATOM 801 C CA . ARG A 1 99 ? -23.030 0.056 16.751 1.00 80.25 99 ARG A CA 1
ATOM 802 C C . ARG A 1 99 ? -22.407 -1.203 17.367 1.00 80.25 99 ARG A C 1
ATOM 804 O O . ARG A 1 99 ? -21.846 -1.173 18.459 1.00 80.25 99 ARG A O 1
ATOM 811 N N . GLU A 1 100 ? -22.514 -2.315 16.638 1.00 81.38 100 GLU A N 1
ATOM 812 C CA . GLU A 1 100 ? -22.093 -3.645 17.083 1.00 81.38 100 GLU A CA 1
ATOM 813 C C . GLU A 1 100 ? -20.643 -3.673 17.622 1.00 81.38 100 GLU A C 1
ATOM 815 O O . GLU A 1 100 ? -19.708 -3.314 16.894 1.00 81.38 100 GLU A O 1
ATOM 820 N N . PRO A 1 101 ? -20.426 -4.144 18.868 1.00 81.50 101 PRO A N 1
ATOM 821 C CA . PRO A 1 101 ? -19.101 -4.177 19.493 1.00 81.50 101 PRO A CA 1
ATOM 822 C C . PRO A 1 101 ? -18.053 -4.974 18.705 1.00 81.50 101 PRO A C 1
ATOM 824 O O . PRO A 1 101 ? -16.873 -4.624 18.728 1.00 81.50 101 PRO A O 1
ATOM 827 N N . GLY A 1 102 ? -18.474 -6.021 17.984 1.00 81.75 102 GLY A N 1
ATOM 828 C CA . GLY A 1 102 ? -17.585 -6.852 17.170 1.00 81.75 102 GLY A CA 1
ATOM 829 C C . GLY A 1 102 ? -16.939 -6.081 16.017 1.00 81.75 102 GLY A C 1
ATOM 830 O O . GLY A 1 102 ? -15.732 -6.197 15.796 1.00 81.75 102 GLY A O 1
ATOM 831 N N . ILE A 1 103 ? -17.707 -5.229 15.327 1.00 82.06 103 ILE A N 1
ATOM 832 C CA . ILE A 1 103 ? -17.189 -4.412 14.218 1.00 82.06 103 ILE A CA 1
ATOM 833 C C . ILE A 1 103 ? -16.215 -3.367 14.755 1.00 82.06 103 ILE A C 1
ATOM 835 O O . ILE A 1 103 ? -15.136 -3.181 14.192 1.00 82.06 103 ILE A O 1
ATOM 839 N N . LEU A 1 104 ? -16.560 -2.727 15.875 1.00 86.19 104 LEU A N 1
ATOM 840 C CA . LEU A 1 104 ? -15.692 -1.743 16.518 1.00 86.19 104 LEU A CA 1
ATOM 841 C C . LEU A 1 104 ? -14.333 -2.352 16.892 1.00 86.19 104 LEU A C 1
ATOM 843 O O . LEU A 1 104 ? -13.291 -1.792 16.550 1.00 86.19 104 LEU A O 1
ATOM 847 N N . GLN A 1 105 ? -14.341 -3.532 17.518 1.00 87.19 105 GLN A N 1
ATOM 848 C CA . GLN A 1 105 ? -13.117 -4.262 17.843 1.00 87.19 105 GLN A CA 1
ATOM 849 C C . GLN A 1 105 ? -12.330 -4.651 16.580 1.00 87.19 105 GLN A C 1
ATOM 851 O O . GLN A 1 105 ? -11.097 -4.615 16.572 1.00 87.19 105 GLN A O 1
ATOM 856 N N . GLY A 1 106 ? -13.023 -5.018 15.499 1.00 85.88 106 GLY A N 1
ATOM 857 C CA . GLY A 1 106 ? -12.416 -5.271 14.193 1.00 85.88 106 GLY A CA 1
ATOM 858 C C . GLY A 1 106 ? -11.662 -4.052 13.656 1.00 85.88 106 GLY A C 1
ATOM 859 O O . GLY A 1 106 ? -10.490 -4.173 13.304 1.00 85.88 106 GLY A O 1
ATOM 860 N N . LEU A 1 107 ? -12.296 -2.877 13.662 1.00 85.19 107 LEU A N 1
ATOM 861 C CA . LEU A 1 107 ? -11.706 -1.622 13.186 1.00 85.19 107 LEU A CA 1
ATOM 862 C C . LEU A 1 107 ? -10.499 -1.182 14.028 1.00 85.19 107 LEU A C 1
ATOM 864 O O . LEU A 1 107 ? -9.473 -0.796 13.467 1.00 85.19 107 LEU A O 1
ATOM 868 N N . GLU A 1 108 ? -10.579 -1.285 15.356 1.00 89.12 108 GLU A N 1
ATOM 869 C CA . GLU A 1 108 ? -9.456 -0.970 16.254 1.00 89.12 108 GLU A CA 1
ATOM 870 C C . GLU A 1 108 ? -8.268 -1.925 16.034 1.00 89.12 108 GLU A C 1
ATOM 872 O O . GLU A 1 108 ? -7.114 -1.497 15.994 1.00 89.12 108 GLU A O 1
ATOM 877 N N . ASN A 1 109 ? -8.539 -3.211 15.789 1.00 87.44 109 ASN A N 1
ATOM 878 C CA . ASN A 1 109 ? -7.503 -4.173 15.410 1.00 87.44 109 ASN A CA 1
ATOM 879 C C . ASN A 1 109 ? -6.890 -3.865 14.037 1.00 87.44 109 ASN A C 1
ATOM 881 O O . ASN A 1 109 ? -5.685 -4.054 13.848 1.00 87.44 109 ASN A O 1
ATOM 885 N N . CYS A 1 110 ? -7.701 -3.424 13.070 1.00 85.44 110 CYS A N 1
ATOM 886 C CA . CYS A 1 110 ? -7.203 -2.992 11.767 1.00 85.44 110 CYS A CA 1
ATOM 887 C C . CYS A 1 110 ? -6.241 -1.814 11.921 1.00 85.44 110 CYS A C 1
ATOM 889 O O . CYS A 1 110 ? -5.162 -1.851 11.335 1.00 85.44 110 CYS A O 1
ATOM 891 N N . LEU A 1 111 ? -6.587 -0.828 12.753 1.00 88.19 111 LEU A N 1
ATOM 892 C CA . LEU A 1 111 ? -5.757 0.350 13.000 1.00 88.19 111 LEU A CA 1
ATOM 893 C C . LEU A 1 111 ? -4.334 -0.032 13.441 1.00 88.19 111 LEU A C 1
ATOM 895 O O . LEU A 1 111 ? -3.371 0.407 12.821 1.00 88.19 111 LEU A O 1
ATOM 899 N N . GLY A 1 112 ? -4.197 -0.923 14.431 1.00 86.19 112 GLY A N 1
ATOM 900 C CA . GLY A 1 112 ? -2.879 -1.379 14.897 1.00 86.19 112 GLY A CA 1
ATOM 901 C C . GLY A 1 112 ? -2.103 -2.216 13.870 1.00 86.19 112 GLY A C 1
ATOM 902 O O . GLY A 1 112 ? -0.876 -2.204 13.844 1.00 86.19 112 GLY A O 1
ATOM 903 N N . LYS A 1 113 ? -2.797 -2.930 12.978 1.00 85.69 113 LYS A N 1
ATOM 904 C CA . LYS A 1 113 ? -2.159 -3.679 11.882 1.00 85.69 113 LYS A CA 1
ATOM 905 C C . LYS A 1 113 ? -1.633 -2.771 10.772 1.00 85.69 113 LYS A C 1
ATOM 907 O O . LYS A 1 113 ? -0.625 -3.112 10.156 1.00 85.69 113 LYS A O 1
ATOM 912 N N . TYR A 1 114 ? -2.272 -1.627 10.530 1.00 85.62 114 TYR A N 1
ATOM 913 C CA . TYR A 1 114 ? -1.784 -0.665 9.544 1.00 85.62 114 TYR A CA 1
ATOM 914 C C . TYR A 1 114 ? -0.428 -0.065 9.928 1.00 85.62 114 TYR A C 1
ATOM 916 O O . TYR A 1 114 ? 0.362 0.206 9.033 1.00 85.62 114 TYR A O 1
ATOM 924 N N . ASP A 1 115 ? -0.096 0.055 11.218 1.00 88.88 115 ASP A N 1
ATOM 925 C CA . ASP A 1 115 ? 1.260 0.438 11.642 1.00 88.88 115 ASP A CA 1
ATOM 926 C C . ASP A 1 115 ? 2.322 -0.549 11.153 1.00 88.88 115 ASP A C 1
ATOM 928 O O . ASP A 1 115 ? 3.347 -0.150 10.598 1.00 88.88 115 ASP A O 1
ATOM 932 N N . VAL A 1 116 ? 2.049 -1.847 11.304 1.00 88.38 116 VAL A N 1
ATOM 933 C CA . VAL A 1 116 ? 2.951 -2.913 10.848 1.00 88.38 116 VAL A CA 1
ATOM 934 C C . VAL A 1 116 ? 3.078 -2.899 9.325 1.00 88.38 116 VAL A C 1
ATOM 936 O O . VAL A 1 116 ? 4.187 -2.983 8.799 1.00 88.38 116 VAL A O 1
ATOM 939 N N . VAL A 1 117 ? 1.955 -2.758 8.614 1.00 86.38 117 VAL A N 1
ATOM 940 C CA . VAL A 1 117 ? 1.936 -2.673 7.144 1.00 86.38 117 VAL A CA 1
ATOM 941 C C . VAL A 1 117 ? 2.715 -1.451 6.654 1.00 86.38 117 VAL A C 1
ATOM 943 O O . VAL A 1 117 ? 3.558 -1.594 5.772 1.00 86.38 117 VAL A O 1
ATOM 946 N N . ASN A 1 118 ? 2.502 -0.277 7.254 1.00 90.56 118 ASN A N 1
ATOM 947 C CA . ASN A 1 118 ? 3.200 0.957 6.891 1.00 90.56 118 ASN A CA 1
ATOM 948 C C . ASN A 1 118 ? 4.709 0.841 7.130 1.00 90.56 118 ASN A C 1
ATOM 950 O O . ASN A 1 118 ? 5.490 1.220 6.260 1.00 90.56 118 ASN A O 1
ATOM 954 N N . GLY A 1 119 ? 5.123 0.271 8.267 1.00 89.38 119 GLY A N 1
ATOM 955 C CA . GLY A 1 119 ? 6.537 0.034 8.561 1.00 89.38 119 GLY A CA 1
ATOM 956 C C . GLY A 1 119 ? 7.205 -0.887 7.537 1.00 89.38 119 GLY A C 1
ATOM 957 O O . GLY A 1 119 ? 8.297 -0.589 7.058 1.00 89.38 119 GLY A O 1
ATOM 958 N N . ARG A 1 120 ? 6.528 -1.972 7.140 1.00 86.69 120 ARG A N 1
ATOM 959 C CA . ARG A 1 120 ? 7.037 -2.906 6.121 1.00 86.69 120 ARG A CA 1
ATOM 960 C C . ARG A 1 120 ? 7.090 -2.289 4.724 1.00 86.69 120 ARG A C 1
ATOM 962 O O . ARG A 1 120 ? 8.070 -2.494 4.018 1.00 86.69 120 ARG A O 1
ATOM 969 N N . LEU A 1 121 ? 6.066 -1.531 4.331 1.00 86.12 121 LEU A N 1
ATOM 970 C CA . LEU A 1 121 ? 6.047 -0.812 3.054 1.00 86.12 121 LEU A CA 1
ATOM 971 C C . LEU A 1 121 ? 7.169 0.229 2.977 1.00 86.12 121 LEU A C 1
ATOM 973 O O . LEU A 1 121 ? 7.821 0.328 1.943 1.00 86.12 121 LEU A O 1
ATOM 977 N N . GLY A 1 122 ? 7.423 0.957 4.070 1.00 90.38 122 GLY A N 1
ATOM 978 C CA . GLY A 1 122 ? 8.566 1.866 4.176 1.00 90.38 122 GLY A CA 1
ATOM 979 C C . GLY A 1 122 ? 9.894 1.133 3.992 1.00 90.38 122 GLY A C 1
ATOM 980 O O . GLY A 1 122 ? 10.671 1.494 3.117 1.00 90.38 122 GLY A O 1
ATOM 981 N N . HIS A 1 123 ? 10.096 0.031 4.719 1.00 86.69 123 HIS A N 1
ATOM 982 C CA . HIS A 1 123 ? 11.317 -0.771 4.602 1.00 86.69 123 HIS A CA 1
ATOM 983 C C . HIS A 1 123 ? 11.530 -1.338 3.191 1.00 86.69 123 HIS A C 1
ATOM 985 O O . HIS A 1 123 ? 12.652 -1.446 2.717 1.00 86.69 123 HIS A O 1
ATOM 991 N N . MET A 1 124 ? 10.456 -1.684 2.488 1.00 83.19 124 MET A N 1
ATOM 992 C CA . MET A 1 124 ? 10.565 -2.187 1.123 1.00 83.19 124 MET A CA 1
ATOM 993 C C . MET A 1 124 ? 10.905 -1.095 0.104 1.00 83.19 124 MET A C 1
ATOM 995 O O . MET A 1 124 ? 11.581 -1.379 -0.881 1.00 83.19 124 MET A O 1
ATOM 999 N N . LEU A 1 125 ? 10.466 0.146 0.335 1.00 86.94 125 LEU A N 1
ATOM 1000 C CA . LEU A 1 125 ? 10.937 1.295 -0.441 1.00 86.94 125 LEU A CA 1
ATOM 1001 C C . LEU A 1 125 ? 12.431 1.539 -0.193 1.00 86.94 125 LEU A C 1
ATOM 1003 O O . LEU A 1 125 ? 13.164 1.742 -1.156 1.00 86.94 125 LEU A O 1
ATOM 1007 N N . ASP A 1 126 ? 12.888 1.421 1.058 1.00 87.38 126 ASP A N 1
ATOM 1008 C CA . ASP A 1 126 ? 14.316 1.510 1.393 1.00 87.38 126 ASP A CA 1
ATOM 1009 C C . ASP A 1 126 ? 15.130 0.389 0.711 1.00 87.38 126 ASP A C 1
ATOM 1011 O O . ASP A 1 126 ? 16.222 0.630 0.198 1.00 87.38 126 ASP A O 1
ATOM 1015 N N . GLU A 1 127 ? 14.587 -0.834 0.641 1.00 82.06 127 GLU A N 1
ATOM 1016 C CA . GLU A 1 127 ? 15.216 -1.960 -0.062 1.00 82.06 127 GLU A CA 1
ATOM 1017 C C . GLU A 1 127 ? 15.287 -1.747 -1.579 1.00 82.06 127 GLU A C 1
ATOM 1019 O O . GLU A 1 127 ? 16.290 -2.133 -2.180 1.00 82.06 127 GLU A O 1
ATOM 1024 N N . LEU A 1 128 ? 14.279 -1.113 -2.194 1.00 81.50 128 LEU A N 1
ATOM 1025 C CA . LEU A 1 128 ? 14.313 -0.746 -3.618 1.00 81.50 128 LEU A CA 1
ATOM 1026 C C . LEU A 1 128 ? 15.389 0.298 -3.932 1.00 81.50 128 LEU A C 1
ATOM 1028 O O . LEU A 1 128 ? 15.956 0.285 -5.026 1.00 81.50 128 LEU A O 1
ATOM 1032 N N . ASP A 1 129 ? 15.680 1.177 -2.973 1.00 79.69 129 ASP A N 1
ATOM 1033 C CA . ASP A 1 129 ? 16.786 2.132 -3.055 1.00 79.69 129 ASP A CA 1
ATOM 1034 C C . ASP A 1 129 ? 18.145 1.470 -2.729 1.00 79.69 129 ASP A C 1
ATOM 1036 O O . ASP A 1 129 ? 19.210 2.040 -2.994 1.00 79.69 129 ASP A O 1
ATOM 1040 N N . SER A 1 130 ? 18.136 0.243 -2.192 1.00 76.62 130 SER A N 1
ATOM 1041 C CA . SER A 1 130 ? 19.339 -0.524 -1.880 1.00 76.62 130 SER A CA 1
ATOM 1042 C C . SER A 1 130 ? 19.928 -1.207 -3.120 1.00 76.62 130 SER A C 1
ATOM 1044 O O . SER A 1 130 ? 19.243 -1.650 -4.042 1.00 76.62 130 SER A O 1
ATOM 1046 N N . VAL A 1 131 ? 21.250 -1.376 -3.121 1.00 62.75 131 VAL A N 1
ATOM 1047 C CA . VAL A 1 131 ? 21.965 -2.061 -4.212 1.00 62.75 131 VAL A CA 1
ATOM 1048 C C . VAL A 1 131 ? 21.638 -3.562 -4.254 1.00 62.75 131 VAL A C 1
ATOM 1050 O O . VAL A 1 131 ? 21.792 -4.201 -5.294 1.00 62.75 131 VAL A O 1
ATOM 1053 N N . THR A 1 132 ? 21.202 -4.144 -3.134 1.00 62.16 132 THR A N 1
ATOM 1054 C CA . THR A 1 132 ? 21.125 -5.598 -2.945 1.00 62.16 132 THR A CA 1
ATOM 1055 C C . THR A 1 132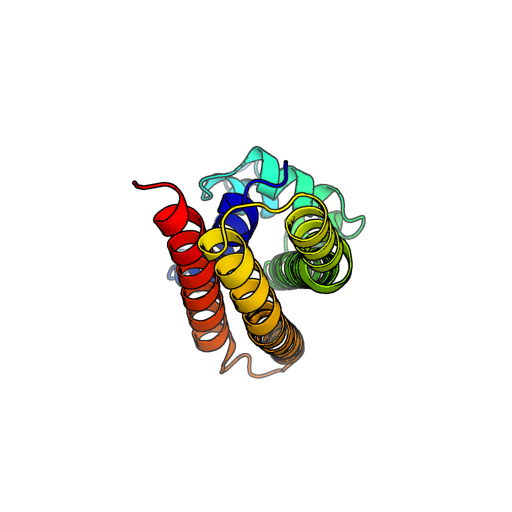 ? 19.725 -6.185 -3.084 1.00 62.16 132 THR A C 1
ATOM 1057 O O . THR A 1 132 ? 19.641 -7.350 -3.463 1.00 62.16 132 THR A O 1
ATOM 1060 N N . ASN A 1 133 ? 18.656 -5.414 -2.833 1.00 64.12 133 ASN A N 1
ATOM 1061 C CA . ASN A 1 133 ? 17.248 -5.844 -2.943 1.00 64.12 133 ASN A CA 1
ATOM 1062 C C . ASN A 1 133 ? 16.958 -7.225 -2.304 1.00 64.12 133 ASN A C 1
ATOM 1064 O O . ASN A 1 133 ? 16.124 -7.980 -2.804 1.00 64.12 133 ASN A O 1
ATOM 1068 N N . TYR A 1 134 ? 17.690 -7.610 -1.254 1.00 61.97 134 TYR A N 1
ATOM 1069 C CA . TYR A 1 134 ? 17.763 -9.010 -0.813 1.00 61.97 134 TYR A CA 1
ATOM 1070 C C . TYR A 1 134 ? 16.484 -9.443 -0.092 1.00 61.97 134 TYR A C 1
ATOM 1072 O O . TYR A 1 134 ? 16.038 -10.580 -0.247 1.00 61.97 134 TYR A O 1
ATOM 1080 N N . ASP A 1 135 ? 15.871 -8.526 0.658 1.00 71.38 135 ASP A N 1
ATOM 1081 C CA . ASP A 1 135 ? 14.682 -8.821 1.458 1.00 71.38 135 ASP A CA 1
ATOM 1082 C C . ASP A 1 135 ? 13.371 -8.443 0.759 1.00 71.38 135 ASP A C 1
ATOM 1084 O O . ASP A 1 135 ? 12.288 -8.686 1.296 1.00 71.38 135 ASP A O 1
ATOM 1088 N N . PHE A 1 136 ? 13.445 -7.897 -0.454 1.00 69.44 136 PHE A N 1
ATOM 1089 C CA . PHE A 1 136 ? 12.291 -7.387 -1.185 1.00 69.44 136 PHE A CA 1
ATOM 1090 C C . PHE A 1 136 ? 11.181 -8.444 -1.367 1.00 69.44 136 PHE A C 1
ATOM 1092 O O . PHE A 1 136 ? 10.010 -8.201 -1.056 1.00 69.44 136 PHE A O 1
ATOM 1099 N N . ASP A 1 137 ? 11.554 -9.648 -1.808 1.00 68.06 137 ASP A N 1
ATOM 1100 C CA . ASP A 1 137 ? 10.617 -10.752 -2.056 1.00 68.06 137 ASP A CA 1
ATOM 1101 C C . ASP A 1 137 ? 9.922 -11.206 -0.767 1.00 68.06 137 ASP A C 1
ATOM 1103 O O . ASP A 1 137 ? 8.711 -11.443 -0.726 1.00 68.06 137 ASP A O 1
ATOM 1107 N N . LYS A 1 138 ? 10.688 -11.291 0.323 1.00 75.19 138 LYS A N 1
ATOM 1108 C CA . LYS A 1 138 ? 10.174 -11.674 1.638 1.00 75.19 138 LYS A CA 1
ATOM 1109 C C . LYS A 1 138 ? 9.208 -10.619 2.178 1.00 75.19 138 LYS A C 1
ATOM 1111 O O . LYS A 1 138 ? 8.131 -10.971 2.659 1.00 75.19 138 LYS A O 1
ATOM 1116 N N . LEU A 1 139 ? 9.572 -9.339 2.086 1.00 72.00 139 LEU A N 1
ATOM 1117 C CA . LEU A 1 139 ? 8.741 -8.227 2.551 1.00 72.00 139 LEU A CA 1
ATOM 1118 C C . LEU A 1 139 ? 7.427 -8.147 1.771 1.00 72.00 139 LEU A C 1
ATOM 1120 O O . LEU A 1 139 ? 6.375 -7.970 2.388 1.00 72.00 139 LEU A O 1
ATOM 1124 N N . SER A 1 140 ? 7.469 -8.359 0.452 1.00 69.19 140 SER A N 1
ATOM 1125 C CA . SER A 1 140 ? 6.272 -8.390 -0.398 1.00 69.19 140 SER A CA 1
ATOM 1126 C C . SER A 1 140 ? 5.264 -9.442 0.084 1.00 69.19 140 SER A C 1
ATOM 1128 O O . SER A 1 140 ? 4.104 -9.116 0.350 1.00 69.19 140 SER A O 1
ATOM 1130 N N . LEU A 1 141 ? 5.723 -10.678 0.321 1.00 71.69 141 LEU A N 1
ATOM 1131 C CA . LEU A 1 141 ? 4.874 -11.763 0.830 1.00 71.69 141 LEU A CA 1
ATOM 1132 C C . LEU A 1 141 ? 4.315 -11.482 2.232 1.00 71.69 141 LEU A C 1
ATOM 1134 O O . LEU A 1 141 ? 3.161 -11.801 2.526 1.00 71.69 141 LEU A O 1
ATOM 1138 N N . GLU A 1 142 ? 5.116 -10.888 3.118 1.00 76.31 142 GLU A N 1
ATOM 1139 C CA . GLU A 1 142 ? 4.667 -10.538 4.467 1.00 76.31 142 GLU A CA 1
ATOM 1140 C C . GLU A 1 142 ? 3.565 -9.467 4.448 1.00 76.31 142 GLU A C 1
ATOM 1142 O O . GLU A 1 142 ? 2.596 -9.566 5.206 1.00 76.31 142 GLU A O 1
ATOM 1147 N N . ILE A 1 143 ? 3.681 -8.461 3.579 1.00 74.62 143 ILE A N 1
ATOM 1148 C CA . ILE A 1 143 ? 2.670 -7.405 3.431 1.00 74.62 143 ILE A CA 1
ATOM 1149 C C . ILE A 1 143 ? 1.370 -7.992 2.862 1.00 74.62 143 ILE A C 1
ATOM 1151 O O . ILE A 1 143 ? 0.284 -7.660 3.345 1.00 74.62 143 ILE A O 1
ATOM 1155 N N . GLU A 1 144 ? 1.464 -8.927 1.914 1.00 72.25 144 GLU A N 1
ATOM 1156 C CA . GLU A 1 144 ? 0.315 -9.654 1.352 1.00 72.25 144 GLU A CA 1
ATOM 1157 C C . GLU A 1 144 ? -0.420 -10.491 2.392 1.00 72.25 144 GLU A C 1
ATOM 1159 O O . GLU A 1 144 ? -1.652 -10.423 2.498 1.00 72.25 144 GLU A O 1
ATOM 1164 N N . GLY A 1 145 ? 0.332 -11.213 3.222 1.00 72.44 145 GLY A N 1
ATOM 1165 C CA . GLY A 1 145 ? -0.222 -11.968 4.340 1.00 72.44 145 GLY A CA 1
ATOM 1166 C C . GLY A 1 145 ? -1.002 -11.083 5.317 1.00 72.44 145 GLY A C 1
ATOM 1167 O O . GLY A 1 145 ? -2.110 -11.440 5.732 1.00 72.44 145 GLY A O 1
ATOM 1168 N N . GLU A 1 146 ? -0.475 -9.903 5.658 1.00 77.44 146 GLU A N 1
ATOM 1169 C CA . GLU A 1 146 ? -1.168 -8.964 6.551 1.00 77.44 146 GLU A CA 1
ATOM 1170 C C . GLU A 1 146 ? -2.424 -8.365 5.917 1.00 77.44 146 GLU A C 1
ATOM 1172 O O . GLU A 1 146 ? -3.455 -8.267 6.593 1.00 77.44 146 GLU A O 1
ATOM 1177 N N . ALA A 1 147 ? -2.369 -8.019 4.629 1.00 70.19 147 ALA A N 1
ATOM 1178 C CA . ALA A 1 147 ? -3.521 -7.527 3.879 1.00 70.19 147 ALA A CA 1
ATOM 1179 C C . ALA A 1 147 ? -4.657 -8.559 3.860 1.00 70.19 147 ALA A C 1
ATOM 1181 O O . ALA A 1 147 ? -5.793 -8.238 4.218 1.00 70.19 147 ALA A O 1
ATOM 1182 N N . HIS A 1 148 ? -4.333 -9.827 3.571 1.00 70.19 148 HIS A N 1
ATOM 1183 C CA . HIS A 1 148 ? -5.294 -10.933 3.652 1.00 70.19 148 HIS A CA 1
ATOM 1184 C C . HIS A 1 148 ? -5.884 -11.091 5.051 1.00 70.19 148 HIS A C 1
ATOM 1186 O O . HIS A 1 148 ? -7.095 -11.284 5.206 1.00 70.19 148 HIS A O 1
ATOM 1192 N N . ALA A 1 149 ? -5.053 -10.985 6.087 1.00 72.62 149 ALA A N 1
ATOM 1193 C CA . ALA A 1 149 ? -5.519 -11.076 7.462 1.00 72.62 149 ALA A CA 1
ATOM 1194 C C . ALA A 1 149 ? -6.463 -9.919 7.842 1.00 72.62 149 ALA A C 1
ATOM 1196 O O . ALA A 1 149 ? -7.409 -10.143 8.603 1.00 72.62 149 ALA A O 1
ATOM 1197 N N . LEU A 1 150 ? -6.228 -8.708 7.323 1.00 72.62 150 LEU A N 1
ATOM 1198 C CA . LEU A 1 150 ? -7.099 -7.544 7.516 1.00 72.62 150 LEU A CA 1
ATOM 1199 C C . LEU A 1 150 ? -8.478 -7.773 6.889 1.00 72.62 150 LEU A C 1
ATOM 1201 O O . LEU A 1 150 ? -9.488 -7.685 7.589 1.00 72.62 150 LEU A O 1
ATOM 1205 N N . VAL A 1 151 ? -8.528 -8.146 5.608 1.00 69.50 151 VAL A N 1
ATOM 1206 C CA . VAL A 1 151 ? -9.797 -8.365 4.892 1.00 69.50 151 VAL A CA 1
ATOM 1207 C C . VAL A 1 151 ? -10.593 -9.514 5.501 1.00 69.50 151 VAL A C 1
ATOM 1209 O O . VAL A 1 151 ? -11.807 -9.397 5.699 1.00 69.50 151 VAL A O 1
ATOM 1212 N N . LYS A 1 152 ? -9.925 -10.617 5.862 1.00 71.38 152 LYS A N 1
ATOM 1213 C CA . LYS A 1 152 ? -10.590 -11.762 6.495 1.00 71.38 152 LYS A CA 1
ATOM 1214 C C . LYS A 1 152 ? -11.249 -11.373 7.817 1.00 71.38 152 LYS A C 1
ATOM 1216 O O . LYS A 1 152 ? -12.379 -11.772 8.058 1.00 71.38 152 LYS A O 1
ATOM 1221 N N . LYS A 1 153 ? -10.574 -10.584 8.660 1.00 64.94 153 LYS A N 1
ATOM 1222 C CA . LYS A 1 153 ? -11.129 -10.183 9.960 1.00 64.94 153 LYS A CA 1
ATOM 1223 C C . LYS A 1 153 ? -12.328 -9.252 9.830 1.00 64.94 153 LYS A C 1
ATOM 1225 O O . LYS A 1 153 ? -13.273 -9.421 10.588 1.00 64.94 153 LYS A O 1
ATOM 1230 N N . VAL A 1 154 ? -12.312 -8.321 8.876 1.00 58.88 154 VAL A N 1
ATOM 1231 C CA . VAL A 1 154 ? -13.453 -7.421 8.633 1.00 58.88 154 VAL A CA 1
ATOM 1232 C C . VAL A 1 154 ? -14.648 -8.200 8.069 1.00 58.88 154 VAL A C 1
ATOM 1234 O O . VAL A 1 154 ? -15.764 -8.034 8.542 1.00 58.88 154 VAL A O 1
ATOM 1237 N N . SER A 1 155 ? -14.414 -9.120 7.128 1.00 60.41 155 SER A N 1
ATOM 1238 C CA . SER A 1 155 ? -15.481 -9.914 6.491 1.00 60.41 155 SER A CA 1
ATOM 1239 C C . SER A 1 155 ? -16.095 -11.002 7.380 1.00 60.41 155 SER A C 1
ATOM 1241 O O . SER A 1 155 ? -17.230 -11.410 7.143 1.00 60.41 155 SER A O 1
ATOM 1243 N N . THR A 1 156 ? -15.394 -11.479 8.415 1.00 56.56 156 THR A N 1
ATOM 1244 C CA . THR A 1 156 ? -15.963 -12.446 9.373 1.00 56.56 156 THR A CA 1
ATOM 1245 C C . THR A 1 156 ? -16.946 -11.835 10.365 1.00 56.56 156 THR A C 1
ATOM 1247 O O . THR A 1 156 ? -17.657 -12.593 11.014 1.00 56.56 156 THR A O 1
ATOM 1250 N N . VAL A 1 157 ? -16.999 -10.505 10.492 1.00 52.00 157 VAL A N 1
ATOM 1251 C CA . VAL A 1 157 ? -17.970 -9.845 11.379 1.00 52.00 157 VAL A CA 1
ATOM 1252 C C . VAL A 1 157 ? -19.362 -9.760 10.733 1.00 52.00 157 VAL A C 1
ATOM 1254 O O . VAL A 1 157 ? -20.356 -9.723 11.440 1.00 52.00 157 VAL A O 1
ATOM 1257 N N . ASP A 1 158 ? -19.459 -9.856 9.403 1.00 45.19 158 ASP A N 1
ATOM 1258 C CA . ASP A 1 158 ? -20.729 -9.813 8.654 1.00 45.19 158 ASP A CA 1
ATOM 1259 C C . ASP A 1 158 ? -21.493 -11.156 8.603 1.00 45.19 158 ASP A C 1
ATOM 1261 O O . ASP A 1 158 ? -22.488 -11.278 7.881 1.00 45.19 158 ASP A O 1
ATOM 1265 N N . ARG A 1 159 ? -21.050 -12.198 9.322 1.00 36.41 159 ARG A N 1
ATOM 1266 C CA . ARG A 1 159 ? -21.786 -13.473 9.389 1.00 36.41 159 ARG A CA 1
ATOM 1267 C C . ARG A 1 159 ? -22.423 -13.676 10.768 1.00 36.41 159 ARG A C 1
ATOM 1269 O O . ARG A 1 159 ? -21.676 -13.975 11.699 1.00 36.41 159 ARG A O 1
ATOM 1276 N N . PRO A 1 160 ? -23.761 -13.536 10.885 1.00 39.19 160 PRO A N 1
ATOM 1277 C CA . PRO A 1 160 ? -24.496 -13.943 12.081 1.00 39.19 160 PRO A CA 1
ATOM 1278 C C . PRO A 1 160 ? -24.418 -15.456 12.323 1.00 39.19 160 PRO A C 1
ATOM 1280 O O . PRO A 1 160 ? -24.230 -16.218 11.341 1.00 39.19 160 PRO A O 1
#

pLDDT: mean 74.97, std 17.28, range [31.41, 93.19]

Secondary structure (DSSP, 8-state):
---THHHHHHHHHHHHHHHS--------TT--HHHHHHHTSTTHHHHHHHHHTSTTHHHHTT-HHHHHHHHHHHHHHHHHHIIIIIHHHHHHHHHHTT--HHHHHHHHHHHHHHHHHHHHHHHHHHHHHSSS--SHHHHHHHHHHHHHHHHHHHHTTT--

Solvent-accessible surface area (backbone atoms only — not comparable to full-atom values): 9069 Å² total; per-residue (Å²): 134,85,61,69,66,54,63,37,54,59,34,55,43,57,37,53,71,67,69,50,81,75,68,80,86,69,73,58,93,85,60,45,48,51,58,57,58,22,66,76,43,103,44,36,70,58,48,43,51,61,49,63,71,38,91,65,35,77,62,22,37,83,30,69,65,56,38,49,53,52,51,49,52,50,50,38,52,51,48,47,47,40,45,75,51,48,48,56,53,50,51,49,53,39,63,77,67,72,52,64,67,66,54,51,54,39,53,57,52,44,48,64,48,39,56,56,46,45,54,50,47,51,52,43,52,53,29,70,76,40,96,73,49,78,59,42,68,59,49,33,50,52,47,29,52,52,37,49,52,48,47,52,54,57,60,58,65,76,59,132

Nearest PDB structures (foldseek):
  1x91-assembly1_A  TM=6.849E-01  e=3.373E-01  Arabidopsis thaliana
  8dt0-assembly1_A  TM=5.803E-01  e=1.406E+00  synthetic construct
  8tn6-assembly1_C  TM=5.584E-01  e=1.889E+00  synthetic construct
  3cax-assembly1_A-2  TM=4.560E-01  e=2.085E+00  Pyrococcus furiosus DSM 3638
  8dt0-assembly2_B  TM=5.184E-01  e=6.467E+00  synthetic construct

InterPro domains:
  IPR035513 Invertase/pectin methylesterase inhibitor domain superfamily [G3DSA:1.20.140.40] (29-155)
  IPR035513 Invertase/pectin methylesterase inhibitor domain superfamily [SSF101148] (31-130)

Organism: NCBI:txid168488

Radius of gyration: 17.28 Å; Cα contacts (8 Å, |Δi|>4): 128; chains: 1; bounding box: 46×29×50 Å

Sequence (160 aa):
MINFGFVQLLITFISLSYFLPSKPFIATQGDDLITHVCKNTEGFVFCHDTIYSDTRAIYARTDRFILAYMAFQKTLNYTIDIKDVYLPSEIKSFKDNGREPGILQGLENCLGKYDVVNGRLGHMLDELDSVTNYDFDKLSLEIEGEAHALVKKVSTVDRP